Protein AF-E4MWS2-F1 (afdb_monomer_lite)

Organism: Eutrema halophilum (NCBI:txid98038)

pLDDT: mean 71.78, std 12.71, range [38.5, 89.94]

Structure (mmCIF, N/CA/C/O backbone):
data_AF-E4MWS2-F1
#
_entry.id   AF-E4MWS2-F1
#
loop_
_atom_site.group_PDB
_atom_site.id
_atom_site.type_symbol
_atom_site.label_atom_id
_atom_site.label_alt_id
_atom_site.label_comp_id
_atom_site.label_asym_id
_atom_site.label_entity_id
_atom_site.label_seq_id
_atom_site.pdbx_PDB_ins_code
_atom_site.Cartn_x
_atom_site.Cartn_y
_atom_site.Cartn_z
_atom_site.occupancy
_atom_site.B_iso_or_equiv
_atom_site.auth_seq_id
_atom_site.auth_comp_id
_atom_site.auth_asym_id
_atom_site.auth_atom_id
_atom_site.pdbx_PDB_model_num
ATOM 1 N N . MET A 1 1 ? 28.998 3.326 -5.617 1.00 38.50 1 MET A N 1
ATOM 2 C CA . MET A 1 1 ? 28.146 3.731 -4.479 1.00 38.50 1 MET A CA 1
ATOM 3 C C . MET A 1 1 ? 26.727 3.264 -4.757 1.00 38.50 1 MET A C 1
ATOM 5 O O . MET A 1 1 ? 26.061 3.867 -5.586 1.00 38.50 1 MET A O 1
ATOM 9 N N . GLY A 1 2 ? 26.303 2.146 -4.161 1.00 46.69 2 GLY A N 1
ATOM 10 C CA . GLY A 1 2 ? 24.942 1.635 -4.336 1.00 46.69 2 GLY A CA 1
ATOM 11 C C . GLY A 1 2 ? 23.948 2.580 -3.672 1.00 46.69 2 GLY A C 1
ATOM 12 O O . GLY A 1 2 ? 24.057 2.841 -2.476 1.00 46.69 2 GLY A O 1
ATOM 13 N N . ILE A 1 3 ? 23.016 3.123 -4.448 1.00 48.72 3 ILE A N 1
ATOM 14 C CA . ILE A 1 3 ? 21.905 3.897 -3.902 1.00 48.72 3 ILE A CA 1
ATOM 15 C C . ILE A 1 3 ? 21.025 2.905 -3.141 1.00 48.72 3 ILE A C 1
ATOM 17 O O . ILE A 1 3 ? 20.326 2.084 -3.733 1.00 48.72 3 ILE A O 1
ATOM 21 N N . VAL A 1 4 ? 21.112 2.934 -1.812 1.00 53.06 4 VAL A N 1
ATOM 22 C CA . VAL A 1 4 ? 20.199 2.198 -0.939 1.00 53.06 4 VAL A CA 1
ATOM 23 C C . VAL A 1 4 ? 18.854 2.909 -1.028 1.00 53.06 4 VAL A C 1
ATOM 25 O O . VAL A 1 4 ? 18.637 3.936 -0.386 1.00 53.06 4 VAL A O 1
ATOM 28 N N . VAL A 1 5 ? 17.964 2.395 -1.875 1.00 58.16 5 VAL A N 1
ATOM 29 C CA . VAL A 1 5 ? 16.572 2.843 -1.933 1.00 58.16 5 VAL A CA 1
ATOM 30 C C . VAL A 1 5 ? 15.950 2.494 -0.582 1.00 58.16 5 VAL A C 1
ATOM 32 O O . VAL A 1 5 ? 15.740 1.320 -0.280 1.00 58.16 5 VAL A O 1
ATOM 35 N N . LYS A 1 6 ? 15.736 3.501 0.275 1.00 57.41 6 LYS A N 1
ATOM 36 C CA . LYS A 1 6 ? 15.092 3.322 1.584 1.00 57.41 6 LYS A CA 1
ATOM 37 C C . LYS A 1 6 ? 13.709 2.722 1.367 1.00 57.41 6 LYS A C 1
ATOM 39 O O . LYS A 1 6 ? 12.802 3.432 0.933 1.00 57.41 6 LYS A O 1
ATOM 44 N N . SER A 1 7 ? 13.562 1.438 1.681 1.00 62.56 7 SER A N 1
ATOM 45 C CA . SER A 1 7 ? 12.295 0.730 1.543 1.00 62.56 7 SER A CA 1
ATOM 46 C C . SER A 1 7 ? 11.206 1.444 2.337 1.00 62.56 7 SER A C 1
ATOM 48 O O . SER A 1 7 ? 11.441 1.939 3.439 1.00 62.56 7 SER A O 1
ATOM 50 N N . PHE A 1 8 ? 9.985 1.449 1.820 1.00 66.06 8 PHE A N 1
ATOM 51 C CA . PHE A 1 8 ? 8.809 2.000 2.492 1.00 66.06 8 PHE A CA 1
ATOM 52 C C . PHE A 1 8 ? 8.608 1.398 3.896 1.00 66.06 8 PHE A C 1
ATOM 54 O O . PHE A 1 8 ? 8.029 2.018 4.785 1.00 66.06 8 PHE A O 1
ATOM 61 N N . LYS A 1 9 ? 9.135 0.186 4.113 1.00 63.41 9 LYS A N 1
ATOM 62 C CA . LYS A 1 9 ? 9.168 -0.509 5.406 1.00 63.41 9 LYS A CA 1
ATOM 63 C C . LYS A 1 9 ? 10.097 0.133 6.448 1.00 63.41 9 LYS A C 1
ATOM 65 O O . LYS A 1 9 ? 9.837 -0.045 7.628 1.00 63.41 9 LYS A O 1
ATOM 70 N N . ASP A 1 10 ? 11.130 0.852 6.017 1.00 65.38 10 ASP A N 1
ATOM 71 C CA . ASP A 1 10 ? 12.078 1.579 6.876 1.00 65.38 10 ASP A CA 1
ATOM 72 C C . ASP A 1 10 ? 11.592 3.001 7.195 1.00 65.38 10 ASP A C 1
ATOM 74 O O . ASP A 1 10 ? 11.986 3.590 8.196 1.00 65.38 10 ASP A O 1
ATOM 78 N N . GLN A 1 11 ? 10.732 3.568 6.340 1.00 68.50 11 GLN A N 1
ATOM 79 C CA . GLN A 1 11 ? 10.207 4.927 6.510 1.00 68.50 11 GLN A CA 1
ATOM 80 C C . GLN A 1 11 ? 8.986 4.995 7.435 1.00 68.50 11 GLN A C 1
ATOM 82 O O . GLN A 1 11 ? 8.756 6.031 8.051 1.00 68.50 11 GLN A O 1
ATOM 87 N N . PHE A 1 12 ? 8.211 3.911 7.538 1.00 71.06 12 PHE A N 1
ATOM 88 C CA . PHE A 1 12 ? 6.995 3.862 8.349 1.00 71.06 12 PHE A CA 1
ATOM 89 C C . PHE A 1 12 ? 6.993 2.656 9.281 1.00 71.06 12 PHE A C 1
ATOM 91 O O . PHE A 1 12 ? 7.213 1.518 8.857 1.00 71.06 12 PHE A O 1
ATOM 98 N N . SER A 1 13 ? 6.638 2.910 10.538 1.00 81.75 13 SER A N 1
ATOM 99 C CA . SER A 1 13 ? 6.444 1.900 11.575 1.00 81.75 13 SER A CA 1
ATOM 100 C C . SER A 1 13 ? 5.417 0.846 11.143 1.00 81.75 13 SER A C 1
ATOM 102 O O . SER A 1 13 ? 4.420 1.156 10.485 1.00 81.75 13 SER A O 1
ATOM 104 N N . SER A 1 14 ? 5.607 -0.406 11.566 1.00 77.19 14 SER A N 1
ATOM 105 C CA . SER A 1 14 ? 4.678 -1.515 11.294 1.00 77.19 14 SER A CA 1
ATOM 106 C C . SER A 1 14 ? 3.234 -1.184 11.687 1.00 77.19 14 SER A C 1
ATO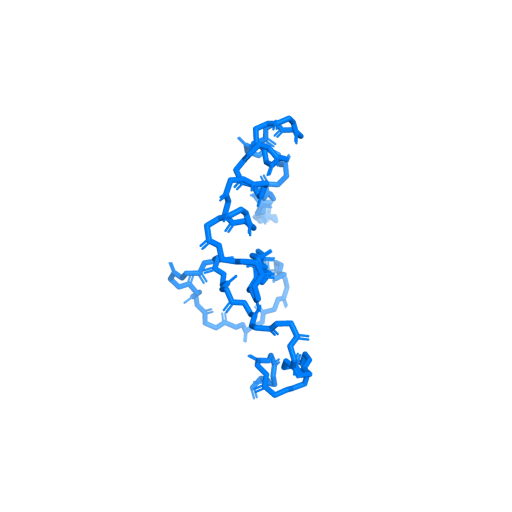M 108 O O . SER A 1 14 ? 2.301 -1.519 10.959 1.00 77.19 14 SER A O 1
ATOM 110 N N . ASP A 1 15 ? 3.066 -0.507 12.826 1.00 84.38 15 ASP A N 1
ATOM 111 C CA . ASP A 1 15 ? 1.761 -0.145 13.382 1.00 84.38 15 ASP A CA 1
ATOM 112 C C . ASP A 1 15 ? 1.035 0.904 12.528 1.00 84.38 15 ASP A C 1
ATOM 114 O O . ASP A 1 15 ? -0.119 0.710 12.148 1.00 84.38 15 ASP A O 1
ATOM 118 N N . GLU A 1 16 ? 1.737 1.962 12.114 1.00 84.62 16 GLU A N 1
ATOM 119 C CA . GLU A 1 16 ? 1.170 2.997 11.245 1.00 84.62 16 GLU A CA 1
ATOM 120 C C . GLU A 1 16 ? 0.754 2.426 9.888 1.00 84.62 16 GLU A C 1
ATOM 122 O O . GLU A 1 16 ? -0.348 2.699 9.407 1.00 84.62 16 GLU A O 1
ATOM 127 N N . ARG A 1 17 ? 1.584 1.554 9.301 1.00 81.38 17 ARG A N 1
ATOM 128 C CA . ARG A 1 17 ? 1.260 0.869 8.038 1.00 81.38 17 ARG A CA 1
ATOM 129 C C . ARG A 1 17 ? 0.036 -0.028 8.176 1.00 81.38 17 ARG A C 1
ATOM 131 O O . ARG A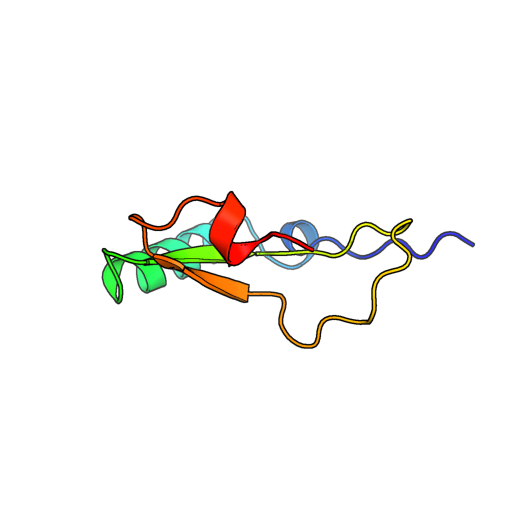 1 17 ? -0.780 -0.093 7.253 1.00 81.38 17 ARG A O 1
ATOM 138 N N . LEU A 1 18 ? -0.104 -0.711 9.311 1.00 82.69 18 LEU A N 1
ATOM 139 C CA . LEU A 1 18 ? -1.261 -1.550 9.598 1.00 82.69 18 LEU A CA 1
ATOM 140 C C . LEU A 1 18 ? -2.525 -0.704 9.767 1.00 82.69 18 LEU A C 1
ATOM 142 O O . LEU A 1 18 ? -3.572 -1.063 9.230 1.00 82.69 18 LEU A O 1
ATOM 146 N N . LYS A 1 19 ? -2.432 0.421 10.479 1.00 87.69 19 LYS A N 1
ATOM 147 C CA . LYS A 1 19 ? -3.550 1.338 10.718 1.00 87.69 19 LYS A CA 1
ATOM 148 C C . LYS A 1 19 ? -4.043 1.984 9.423 1.00 87.69 19 LYS A C 1
ATOM 150 O O . LYS A 1 19 ? -5.242 1.952 9.157 1.00 87.69 19 LYS A O 1
ATOM 155 N N . GLU A 1 20 ? -3.129 2.482 8.592 1.00 85.06 20 GLU A N 1
ATOM 156 C CA . GLU A 1 20 ? -3.438 3.023 7.262 1.00 85.06 20 GLU A CA 1
ATOM 157 C C . GLU A 1 20 ? -4.075 1.962 6.359 1.00 85.06 20 GLU A C 1
ATOM 159 O O . GLU A 1 20 ? -5.148 2.189 5.798 1.00 85.06 20 GLU A O 1
ATOM 164 N N . SER A 1 21 ? -3.477 0.767 6.278 1.00 82.31 21 SER A N 1
ATOM 165 C CA . SER A 1 21 ? -4.019 -0.322 5.452 1.00 82.31 21 SER A CA 1
ATOM 166 C C . SER A 1 21 ? -5.425 -0.717 5.902 1.00 82.31 21 SER A C 1
ATOM 168 O O . SER A 1 21 ? -6.322 -0.835 5.073 1.00 82.31 21 SER A O 1
ATOM 170 N N . LYS A 1 22 ? -5.655 -0.854 7.216 1.00 85.88 22 LYS A N 1
ATOM 171 C CA . LYS A 1 22 ? -6.979 -1.163 7.779 1.00 85.88 22 LYS A CA 1
ATOM 172 C C . LYS A 1 22 ? -8.007 -0.076 7.474 1.00 85.88 22 LYS A C 1
ATOM 174 O O . LYS A 1 22 ? -9.132 -0.407 7.119 1.00 85.88 22 LYS A O 1
ATOM 179 N N . ASN A 1 23 ? -7.636 1.199 7.581 1.00 89.94 23 ASN A N 1
ATOM 180 C CA . ASN A 1 23 ? -8.531 2.315 7.272 1.00 89.94 23 ASN A CA 1
ATOM 181 C C . ASN A 1 23 ? -8.923 2.326 5.785 1.00 89.94 23 ASN A C 1
ATOM 183 O O . ASN A 1 23 ? -10.084 2.527 5.441 1.00 89.94 23 ASN A O 1
ATOM 187 N N . ILE A 1 24 ? -7.964 2.059 4.896 1.00 85.88 24 ILE A N 1
ATOM 188 C CA . ILE A 1 24 ? -8.202 1.992 3.451 1.00 85.88 24 ILE A CA 1
ATOM 189 C C . ILE A 1 24 ? -9.082 0.790 3.088 1.00 85.88 24 ILE A C 1
ATOM 191 O O . ILE A 1 24 ? -10.023 0.959 2.319 1.00 85.88 24 ILE A O 1
ATOM 195 N N . ILE A 1 25 ? -8.834 -0.385 3.675 1.00 85.69 25 ILE A N 1
ATOM 196 C CA . ILE A 1 25 ? -9.669 -1.583 3.481 1.00 85.69 25 ILE A CA 1
ATOM 197 C C . ILE A 1 25 ? -11.085 -1.347 4.024 1.00 85.69 25 ILE A C 1
ATOM 199 O O . ILE A 1 25 ? -12.055 -1.748 3.396 1.00 85.69 25 ILE A O 1
ATOM 203 N N . ALA A 1 26 ? -11.234 -0.653 5.156 1.00 88.06 26 ALA A N 1
ATOM 204 C CA . ALA A 1 26 ? -12.549 -0.297 5.688 1.00 88.06 26 ALA A CA 1
ATOM 205 C C . ALA A 1 26 ? -13.309 0.682 4.773 1.00 88.06 26 ALA A C 1
ATOM 207 O O . ALA A 1 26 ? -14.526 0.580 4.645 1.00 88.06 26 ALA A O 1
ATOM 208 N N . LYS A 1 27 ? -12.602 1.613 4.116 1.00 89.62 27 LYS A N 1
ATOM 209 C CA . LYS A 1 27 ? -13.186 2.533 3.124 1.00 89.62 27 LYS A CA 1
ATOM 210 C C . LYS A 1 27 ? -13.516 1.847 1.797 1.00 89.62 27 LYS A C 1
ATOM 212 O O . LYS A 1 27 ? -14.489 2.2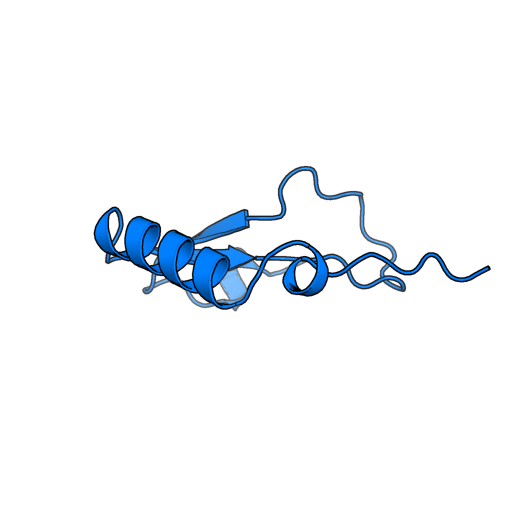24 1.152 1.00 89.62 27 LYS A O 1
ATOM 217 N N . TYR A 1 28 ? -12.705 0.876 1.386 1.00 87.06 28 TYR A N 1
ATOM 218 C CA . TYR A 1 28 ? -12.831 0.164 0.117 1.00 87.06 28 TYR A CA 1
ATOM 219 C C . TYR A 1 28 ? -12.653 -1.348 0.339 1.00 87.06 28 TYR A C 1
ATOM 221 O O . TYR A 1 28 ? -11.585 -1.880 0.043 1.00 87.06 28 TYR A O 1
ATOM 229 N N . PRO A 1 29 ? -13.675 -2.059 0.844 1.00 84.75 29 PRO A N 1
ATOM 230 C CA . PRO A 1 29 ? -13.556 -3.480 1.195 1.00 84.75 29 PRO A CA 1
ATOM 231 C C . PRO A 1 29 ? -13.260 -4.382 -0.011 1.00 84.75 29 PRO A C 1
ATOM 233 O O . PRO A 1 29 ? -12.598 -5.411 0.125 1.00 84.75 29 PRO A O 1
ATOM 236 N N . ASP A 1 30 ? -13.685 -3.965 -1.203 1.00 85.44 30 ASP A N 1
ATOM 237 C CA . ASP A 1 30 ? -13.421 -4.655 -2.466 1.00 85.44 30 ASP A CA 1
ATOM 238 C C . ASP A 1 30 ? -12.056 -4.316 -3.085 1.00 85.44 30 ASP A C 1
ATOM 240 O O . ASP A 1 30 ? -11.715 -4.851 -4.141 1.00 85.44 30 ASP A O 1
ATOM 244 N N . ARG A 1 31 ? -11.259 -3.424 -2.471 1.00 84.31 31 ARG A N 1
ATOM 245 C CA . ARG A 1 31 ? -9.951 -2.994 -2.991 1.00 84.31 31 ARG A CA 1
ATOM 246 C C . ARG A 1 31 ? -8.841 -3.194 -1.966 1.00 84.31 31 ARG A C 1
ATOM 248 O O . ARG A 1 31 ? -8.939 -2.806 -0.808 1.00 84.31 31 ARG A O 1
ATOM 255 N N . VAL A 1 32 ? -7.730 -3.745 -2.427 1.00 83.50 32 VAL A N 1
ATOM 256 C CA . VAL A 1 32 ? -6.535 -4.007 -1.635 1.00 83.50 32 VAL A CA 1
ATOM 257 C C . VAL A 1 32 ? -5.482 -2.940 -1.954 1.00 83.50 32 VAL A C 1
ATOM 259 O O . VAL A 1 32 ? -5.123 -2.776 -3.124 1.00 83.50 32 VAL A O 1
ATOM 262 N N . PRO A 1 33 ? -4.970 -2.201 -0.952 1.00 83.38 33 PRO A N 1
ATOM 263 C CA . PRO A 1 33 ? -3.847 -1.299 -1.155 1.00 83.38 33 PRO A CA 1
ATOM 264 C C . PRO A 1 33 ? -2.560 -2.106 -1.364 1.00 83.38 33 PRO A C 1
ATOM 266 O O . PRO A 1 33 ? -2.129 -2.857 -0.489 1.00 83.38 33 PRO A O 1
ATOM 269 N N . VAL A 1 34 ? -1.931 -1.931 -2.520 1.00 82.50 34 VAL A N 1
ATOM 270 C CA . VAL A 1 34 ? -0.655 -2.539 -2.894 1.00 82.50 34 VAL A CA 1
ATOM 271 C C . VAL A 1 34 ? 0.395 -1.444 -2.989 1.00 82.50 34 VAL A C 1
ATOM 273 O O . VAL A 1 34 ? 0.200 -0.431 -3.660 1.00 82.50 34 VAL A O 1
ATOM 276 N N . ILE A 1 35 ? 1.514 -1.647 -2.299 1.00 79.94 35 ILE A N 1
ATOM 277 C CA . ILE A 1 35 ? 2.676 -0.766 -2.387 1.00 79.94 35 ILE A CA 1
ATOM 278 C C . ILE A 1 35 ? 3.653 -1.409 -3.368 1.00 79.94 35 ILE A C 1
ATOM 280 O O . ILE A 1 35 ? 4.120 -2.520 -3.121 1.00 79.94 35 ILE A O 1
ATOM 284 N N . ILE A 1 36 ? 3.926 -0.725 -4.476 1.00 76.31 36 ILE A N 1
ATOM 285 C CA . ILE A 1 36 ? 4.900 -1.137 -5.485 1.00 76.31 36 ILE A CA 1
ATOM 286 C C . ILE A 1 36 ? 6.151 -0.299 -5.275 1.00 76.31 36 ILE A C 1
ATOM 288 O O . ILE A 1 36 ? 6.087 0.927 -5.237 1.00 76.31 36 ILE A O 1
ATOM 292 N N . GLU A 1 37 ? 7.290 -0.964 -5.158 1.00 73.69 37 GLU A N 1
ATOM 293 C CA . GLU A 1 37 ? 8.590 -0.310 -5.112 1.00 73.69 37 GLU A CA 1
ATOM 294 C C . GLU A 1 37 ? 9.438 -0.860 -6.251 1.00 73.69 37 GLU A C 1
ATOM 296 O O . GLU A 1 37 ? 9.468 -2.069 -6.498 1.00 73.69 37 GLU A O 1
ATOM 301 N N . LYS A 1 38 ? 10.128 0.034 -6.958 1.00 72.44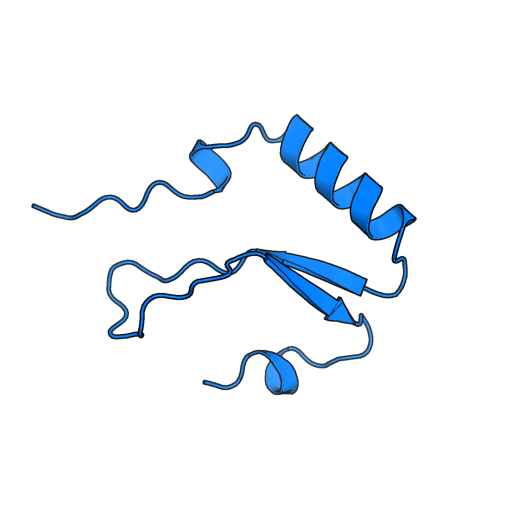 38 LYS A N 1
ATOM 302 C CA . LYS A 1 38 ? 11.081 -0.366 -7.984 1.00 72.44 38 LYS A CA 1
ATOM 303 C C . LYS A 1 38 ? 12.274 -1.046 -7.316 1.00 72.44 38 LYS A C 1
ATOM 305 O O . LYS A 1 38 ? 12.837 -0.535 -6.348 1.00 72.44 38 LYS A O 1
ATOM 310 N N . TYR A 1 39 ? 12.686 -2.186 -7.863 1.00 69.94 39 TYR A N 1
ATOM 311 C CA . TYR A 1 39 ? 13.917 -2.832 -7.430 1.00 69.94 39 TYR A CA 1
ATOM 312 C C . TYR A 1 39 ? 15.131 -2.037 -7.926 1.00 69.94 39 TYR A C 1
ATOM 314 O O . TYR A 1 39 ? 15.169 -1.623 -9.084 1.00 69.94 39 TYR A O 1
ATOM 322 N N . SER A 1 40 ? 16.139 -1.849 -7.073 1.00 63.25 40 SER A N 1
ATOM 323 C CA . SER A 1 40 ? 17.294 -0.970 -7.324 1.00 63.25 40 SER A CA 1
ATOM 324 C C . SER A 1 40 ? 18.090 -1.299 -8.596 1.00 63.25 40 SER A C 1
ATOM 326 O O . SER A 1 40 ? 18.792 -0.435 -9.107 1.00 63.25 40 SER A O 1
ATOM 328 N N . ASN A 1 41 ? 17.968 -2.527 -9.112 1.00 65.06 41 ASN A N 1
ATOM 329 C CA . ASN A 1 41 ? 18.642 -3.001 -10.328 1.00 65.06 41 ASN A CA 1
ATOM 330 C C . ASN A 1 41 ? 17.721 -3.095 -11.558 1.00 65.06 41 ASN A C 1
ATOM 332 O O . ASN A 1 41 ? 18.128 -3.650 -12.574 1.00 65.06 41 ASN A O 1
ATOM 336 N N . ALA A 1 42 ? 16.475 -2.625 -11.476 1.00 65.31 42 ALA A N 1
ATOM 337 C CA . ALA A 1 42 ? 15.568 -2.646 -12.617 1.00 65.31 42 ALA A CA 1
ATOM 338 C C . ALA A 1 42 ? 15.796 -1.414 -13.508 1.00 65.31 42 ALA A C 1
ATOM 340 O O . ALA A 1 42 ? 15.787 -0.282 -13.023 1.00 65.31 42 ALA A O 1
ATOM 341 N N . ASP A 1 43 ? 15.938 -1.611 -14.816 1.00 64.50 43 ASP A N 1
ATOM 342 C CA . ASP A 1 43 ? 15.929 -0.530 -15.811 1.00 64.50 43 ASP A CA 1
ATOM 343 C C . ASP A 1 43 ? 14.472 -0.175 -16.156 1.00 64.50 43 ASP A C 1
ATOM 345 O O . ASP A 1 43 ? 13.949 -0.482 -17.219 1.00 64.50 43 ASP A O 1
ATOM 349 N N . LEU A 1 44 ? 13.755 0.354 -15.162 1.00 68.06 44 LEU A N 1
ATOM 350 C CA . LEU A 1 44 ? 12.365 0.797 -15.298 1.00 68.06 44 LEU A CA 1
ATOM 351 C C . LEU A 1 44 ? 12.288 2.322 -15.149 1.00 68.06 44 LEU A C 1
ATOM 353 O O . LEU A 1 44 ? 13.048 2.882 -14.351 1.00 68.06 44 LEU A O 1
ATOM 357 N N . PRO A 1 45 ? 11.382 3.010 -15.859 1.00 70.88 45 PRO A N 1
ATOM 358 C CA . PRO A 1 45 ? 11.156 4.437 -15.659 1.00 70.88 45 PRO A CA 1
ATOM 359 C C . PRO A 1 45 ? 10.736 4.737 -14.211 1.00 70.88 45 PRO A C 1
ATOM 361 O O . PRO A 1 45 ? 10.197 3.875 -13.510 1.00 70.88 45 PRO A O 1
ATOM 364 N N . ASP A 1 46 ? 11.028 5.952 -13.747 1.00 67.75 46 ASP A N 1
ATOM 365 C CA . ASP A 1 46 ? 10.660 6.403 -12.404 1.00 67.75 46 ASP A CA 1
ATOM 366 C C . ASP A 1 46 ? 9.128 6.390 -12.253 1.00 67.75 46 ASP A C 1
ATOM 368 O O . ASP A 1 46 ? 8.411 6.995 -13.053 1.00 67.75 46 ASP A O 1
ATOM 372 N N . MET A 1 47 ? 8.612 5.640 -11.274 1.00 68.06 47 MET A N 1
ATOM 373 C CA . MET A 1 47 ? 7.174 5.595 -11.005 1.00 68.06 47 MET A CA 1
ATOM 374 C C . MET A 1 47 ? 6.796 6.754 -10.088 1.00 68.06 47 MET A C 1
ATOM 376 O O . MET A 1 47 ? 7.185 6.790 -8.926 1.00 68.06 47 MET A O 1
ATOM 380 N N . GLU A 1 48 ? 5.955 7.660 -10.587 1.00 63.34 48 GLU A N 1
ATOM 381 C CA . GLU A 1 48 ? 5.440 8.796 -9.808 1.00 63.34 48 GLU A CA 1
ATOM 382 C C . GLU A 1 48 ? 4.552 8.347 -8.627 1.00 63.34 48 GLU A C 1
ATOM 384 O O . GLU A 1 48 ? 4.414 9.046 -7.621 1.00 63.34 48 GLU A O 1
ATOM 389 N N . LYS A 1 49 ? 3.926 7.165 -8.729 1.00 68.81 49 LYS A N 1
ATOM 390 C CA . LYS A 1 49 ? 3.010 6.631 -7.714 1.00 68.81 49 LYS A CA 1
ATOM 391 C C . LYS A 1 49 ? 3.411 5.218 -7.321 1.00 68.81 49 LYS A C 1
ATOM 393 O O . LYS A 1 49 ? 3.497 4.333 -8.162 1.00 68.81 49 LYS A O 1
ATOM 398 N N . ASN A 1 50 ? 3.561 5.014 -6.014 1.00 73.94 50 ASN A N 1
ATOM 399 C CA . ASN A 1 50 ? 4.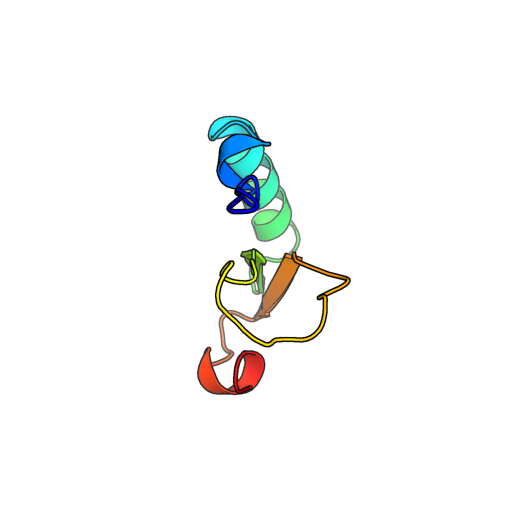003 3.747 -5.416 1.00 73.94 50 ASN A CA 1
ATOM 400 C C . ASN A 1 50 ? 2.864 3.023 -4.685 1.00 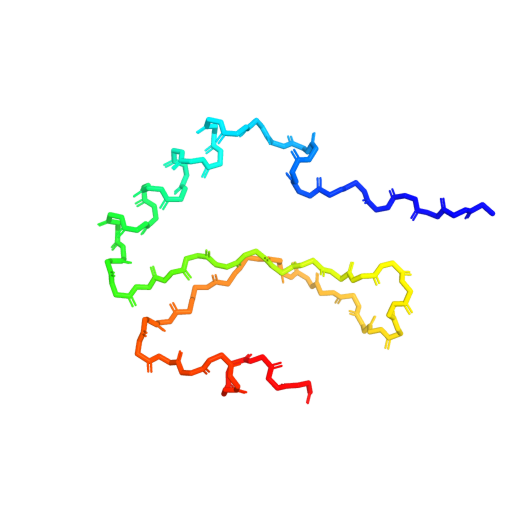73.94 50 ASN A C 1
ATOM 402 O O . ASN A 1 50 ? 3.063 1.948 -4.135 1.00 73.94 50 ASN A O 1
ATOM 406 N N . LYS A 1 51 ? 1.669 3.624 -4.615 1.00 77.75 51 LYS A N 1
ATOM 407 C CA . LYS A 1 51 ? 0.497 3.077 -3.920 1.00 77.75 51 LYS A CA 1
ATOM 408 C C . LYS A 1 51 ? -0.633 2.894 -4.922 1.00 77.75 51 LYS A C 1
ATOM 410 O O . LYS A 1 51 ? -1.098 3.869 -5.508 1.00 77.75 51 LYS A O 1
ATOM 415 N N . TYR A 1 52 ? -1.092 1.662 -5.065 1.00 80.44 52 TYR A N 1
ATOM 416 C CA . TYR A 1 52 ? -2.154 1.280 -5.983 1.00 80.44 52 TYR A CA 1
ATOM 417 C C . TYR A 1 52 ? -3.278 0.595 -5.218 1.00 80.44 52 TYR A C 1
ATOM 419 O O . TYR A 1 52 ? -3.049 -0.069 -4.215 1.00 80.44 52 TYR A O 1
ATOM 427 N N . LEU A 1 53 ? -4.510 0.774 -5.682 1.00 81.31 53 LEU A N 1
ATOM 428 C CA . LEU A 1 53 ? -5.686 0.099 -5.142 1.00 81.31 53 LEU A CA 1
ATOM 429 C C . LEU A 1 53 ? -6.128 -0.936 -6.163 1.00 81.31 53 LEU A C 1
ATOM 431 O O . LEU A 1 53 ? -6.706 -0.580 -7.187 1.00 81.31 53 LEU A O 1
ATOM 435 N N . VAL A 1 54 ? -5.838 -2.203 -5.886 1.00 81.06 54 VAL A N 1
ATOM 436 C CA . VAL A 1 54 ? -6.189 -3.307 -6.780 1.00 81.06 54 VAL A CA 1
ATOM 437 C C . VAL A 1 54 ? -7.502 -3.925 -6.304 1.00 81.06 54 VAL A C 1
ATOM 439 O O . VAL A 1 54 ? -7.612 -4.249 -5.122 1.00 81.06 54 VAL A O 1
ATOM 442 N N . PRO A 1 55 ? -8.520 -4.078 -7.163 1.00 84.94 55 PRO A N 1
ATOM 443 C CA . PRO A 1 55 ? -9.735 -4.778 -6.782 1.00 84.94 55 PRO A CA 1
ATOM 444 C C . PRO A 1 55 ? -9.434 -6.247 -6.478 1.00 84.94 55 PRO A C 1
ATOM 446 O O . PRO A 1 55 ? -8.619 -6.871 -7.151 1.00 84.94 55 PRO A O 1
ATOM 449 N N . ARG A 1 56 ? -10.115 -6.811 -5.479 1.00 76.50 56 ARG A N 1
ATOM 450 C CA . ARG A 1 56 ? -9.894 -8.189 -5.011 1.00 76.50 56 ARG A CA 1
ATOM 451 C C . ARG A 1 56 ? -10.157 -9.251 -6.084 1.00 76.50 56 ARG A C 1
ATOM 453 O O . ARG A 1 56 ? -9.577 -10.329 -6.024 1.00 76.50 56 ARG A O 1
ATOM 460 N N . ASP A 1 57 ? -11.017 -8.924 -7.042 1.00 74.31 57 ASP A N 1
ATOM 461 C CA . ASP A 1 57 ? -11.403 -9.792 -8.157 1.00 74.31 57 ASP A CA 1
ATOM 462 C C . ASP A 1 57 ? -10.396 -9.753 -9.325 1.00 74.31 57 ASP A C 1
ATOM 464 O O . ASP A 1 57 ? -10.428 -10.594 -10.219 1.00 74.31 57 ASP A O 1
ATOM 468 N N . MET A 1 58 ? -9.467 -8.786 -9.331 1.00 69.50 58 MET A N 1
ATOM 469 C CA . MET A 1 58 ? -8.492 -8.653 -10.411 1.00 69.50 58 MET A CA 1
ATOM 470 C C . MET A 1 58 ? -7.310 -9.603 -10.196 1.00 69.50 58 MET A C 1
ATOM 472 O O . MET A 1 58 ? -6.655 -9.591 -9.152 1.00 69.50 58 MET A O 1
ATOM 476 N N . THR A 1 59 ? -6.988 -10.407 -11.207 1.00 63.81 59 THR A N 1
ATOM 477 C CA . THR A 1 59 ? -5.764 -11.210 -11.213 1.00 63.81 59 THR A CA 1
ATOM 478 C C . THR A 1 59 ? -4.548 -10.294 -11.330 1.00 63.81 59 THR A C 1
ATOM 480 O O . THR A 1 59 ? -4.489 -9.428 -12.200 1.00 63.81 59 THR A O 1
ATOM 483 N N . VAL A 1 60 ? -3.541 -10.518 -10.479 1.00 61.34 60 VAL A N 1
ATOM 484 C CA . VAL A 1 60 ? -2.277 -9.753 -10.458 1.00 61.34 60 VAL A CA 1
ATOM 485 C C . VAL A 1 60 ? -1.597 -9.663 -11.834 1.00 61.34 60 VAL A C 1
ATOM 487 O O . VAL A 1 60 ? -0.900 -8.695 -12.116 1.00 61.34 60 VAL A O 1
ATOM 490 N N . GLY A 1 61 ? -1.850 -10.622 -12.728 1.00 57.56 61 GLY A N 1
ATOM 491 C CA . GLY A 1 61 ? -1.380 -10.567 -14.111 1.00 57.56 61 GLY A CA 1
ATOM 492 C C . GLY A 1 61 ? -1.980 -9.410 -14.917 1.00 57.56 61 GLY A C 1
ATOM 493 O O . GLY A 1 61 ? -1.262 -8.772 -15.667 1.00 57.56 61 GLY A O 1
ATOM 494 N N . HIS A 1 62 ? -3.257 -9.064 -14.753 1.00 55.47 62 HIS A N 1
ATOM 495 C CA . HIS A 1 62 ? -3.876 -8.020 -15.581 1.00 55.47 62 HIS A CA 1
ATOM 496 C C . HIS A 1 62 ? -3.457 -6.598 -15.168 1.00 55.47 62 HIS A C 1
ATOM 498 O O . HIS A 1 62 ? -3.409 -5.706 -16.008 1.00 55.47 62 HIS A O 1
ATOM 504 N N . SER A 1 63 ? -3.143 -6.382 -13.883 1.00 52.97 63 SER A N 1
ATOM 505 C CA . SER A 1 63 ? -2.763 -5.066 -13.346 1.00 52.97 63 SER A CA 1
ATOM 506 C C . SER A 1 63 ? -1.258 -4.799 -13.321 1.00 52.97 63 SER A C 1
ATOM 508 O O . SER A 1 63 ? -0.864 -3.638 -13.293 1.00 52.97 63 SER A O 1
ATOM 510 N N . PHE A 1 64 ? -0.424 -5.846 -13.273 1.00 55.66 64 PHE A N 1
ATOM 511 C CA . PHE A 1 64 ? 1.033 -5.727 -13.125 1.00 55.66 64 PHE A CA 1
ATOM 512 C C . PHE A 1 64 ? 1.823 -6.320 -14.303 1.00 55.66 64 PHE A C 1
ATOM 514 O O . PHE A 1 64 ? 3.026 -6.535 -14.162 1.00 55.66 64 PHE A O 1
ATOM 521 N N . THR A 1 65 ? 1.186 -6.612 -15.446 1.00 47.69 65 THR A N 1
ATOM 522 C CA . THR A 1 65 ? 1.954 -6.955 -16.656 1.00 47.69 65 THR A CA 1
ATOM 523 C C . THR A 1 65 ? 2.706 -5.711 -17.127 1.00 47.69 65 THR A C 1
ATOM 525 O O . THR A 1 65 ? 2.107 -4.647 -17.276 1.00 47.69 65 THR A O 1
ATOM 528 N N . CYS A 1 66 ? 4.022 -5.878 -17.262 1.00 43.56 66 CYS A N 1
ATOM 529 C CA . CYS A 1 66 ? 5.006 -4.872 -17.649 1.00 43.56 66 CYS A CA 1
ATOM 530 C C . CYS A 1 66 ? 4.734 -4.237 -19.015 1.00 43.56 66 CYS A C 1
ATOM 532 O O . CYS A 1 66 ? 4.263 -4.967 -19.918 1.00 43.56 66 CYS A O 1
#

Secondary structure (DSSP, 8-state):
-------HHHHS-HHHHHHHHHHHHHH-TTEEEEE----TT---PPPS--EEEEETTS-HHHHH--

InterPro domains:
  IPR004241 Autophagy protein Atg8 ubiquitin-like [PF02991] (16-62)
  IPR004241 Autophagy protein Atg8 ubiquitin-like [PTHR10969] (6-64)
  IPR029071 Ubiquitin-like domain superfamily [SSF54236] (5-62)

Foldseek 3Di:
DQDPPCDPPNVDDPVVVVVVQVVVCVVPVQWGKAFADDDSPDPDPDDPDRIDTHGPPDDPCVVPPD

Sequence (66 aa):
MGIVVKSFKDQFSSDERLKESKNIIAKYPDRVPVIIEKYSNADLPDMEKNKYLVPRDMTVGHSFTC

Radius of gyration: 13.92 Å; chains: 1; bounding box: 42×20×31 Å